Protein AF-A0A1B2BI34-F1 (afdb_monomer_lite)

Sequence (144 aa):
EELTVEERNLLSVAYKNVIGARRASWRIISSIEQKEESRGNEDHVSIIRDYRSKIEAELSKICDGILALLDSRLIPSATSGDSKVFYLKMKGDYHRYLAEFKTGAERKDAAESTLSAYKSAQDIANTELPPTHPIRLGLALNFS

Radius of gyration: 17.49 Å; chains: 1; bounding box: 43×26×51 Å

InterPro domains:
  IPR000308 14-3-3 protein [PR00305] (2-31)
  IPR000308 14-3-3 protein [PR00305] (51-75)
  IPR000308 14-3-3 protein [PR00305] (82-104)
  IPR000308 14-3-3 protein [PR00305] (117-143)
  IPR000308 14-3-3 protein [PTHR18860] (2-144)
  IPR023409 14-3-3 protein, conserved site [PS00796] (8-18)
  IPR023410 14-3-3 domain [PF00244] (1-144)
  IPR023410 14-3-3 domain [SM00101] (1-144)
  IPR036815 14-3-3 domain superfamily [G3DSA:1.20.190.20] (1-144)
  IPR036815 14-3-3 domain superfamily [SSF48445] (2-144)

pLDDT: mean 96.22, std 3.22, range [72.38, 98.5]

Secondary structure (DSSP, 8-state):
-PPPHHHHHHHHHHHHHHHHHHHHHHHHHHHHHHHHHTTT-HHHHHHHHHHHHHHHHHHHHHHHHHHHHIIIIIHHH--SHHHHHHHHHHHHHHHHHHHHH--HHHHHHHHHHHHHHHHHHHHHHHHHS-TT-HHHHHHHHHH-

Structure (mmCIF, N/CA/C/O backbone):
data_AF-A0A1B2BI34-F1
#
_entry.id   AF-A0A1B2BI34-F1
#
loop_
_atom_site.group_PDB
_atom_site.id
_atom_site.type_symbol
_atom_site.label_atom_id
_atom_site.label_alt_id
_atom_site.label_comp_id
_atom_site.label_asym_id
_atom_site.label_entity_id
_atom_site.label_seq_id
_atom_site.pdbx_PDB_ins_code
_atom_site.Cartn_x
_atom_site.Cartn_y
_atom_site.Cartn_z
_atom_site.occupancy
_atom_site.B_iso_or_equiv
_atom_site.auth_seq_id
_atom_site.auth_comp_id
_atom_site.auth_asym_id
_atom_site.auth_atom_id
_atom_site.pdbx_PDB_model_num
ATOM 1 N N . GLU A 1 1 ? 1.490 -7.916 -21.415 1.00 78.81 1 GLU A N 1
ATOM 2 C CA . GLU A 1 1 ? 1.976 -6.789 -22.224 1.00 78.81 1 GLU A CA 1
ATOM 3 C C . GLU A 1 1 ? 2.368 -5.674 -21.273 1.00 78.81 1 GLU A C 1
ATOM 5 O O . GLU A 1 1 ? 1.743 -5.569 -20.219 1.00 78.81 1 GLU A O 1
ATOM 10 N N . GLU A 1 2 ? 3.448 -4.953 -21.565 1.00 91.12 2 GLU A N 1
ATOM 11 C CA . GLU A 1 2 ? 3.900 -3.840 -20.727 1.00 91.12 2 GLU A CA 1
ATOM 12 C C . GLU A 1 2 ? 2.966 -2.643 -20.925 1.00 91.12 2 GLU A C 1
ATOM 14 O O . GLU A 1 2 ? 2.621 -2.313 -22.056 1.00 91.12 2 GLU A O 1
ATOM 19 N N . LEU A 1 3 ? 2.550 -2.000 -19.831 1.00 94.88 3 LEU A N 1
ATOM 20 C CA . LEU A 1 3 ? 1.732 -0.792 -19.919 1.00 94.88 3 LEU A CA 1
ATOM 21 C C . LEU A 1 3 ? 2.559 0.382 -20.435 1.00 94.88 3 LEU A C 1
ATOM 23 O O . LEU A 1 3 ? 3.693 0.605 -19.998 1.00 94.88 3 LEU A O 1
ATOM 27 N N . THR A 1 4 ? 1.940 1.198 -21.278 1.00 96.06 4 THR A N 1
ATOM 28 C CA . THR A 1 4 ? 2.478 2.501 -21.663 1.00 96.06 4 THR A CA 1
ATOM 29 C C . THR A 1 4 ? 2.592 3.432 -20.451 1.00 96.06 4 THR A C 1
ATOM 31 O O . THR A 1 4 ? 1.995 3.222 -19.388 1.00 96.06 4 THR A O 1
ATOM 34 N N . VAL A 1 5 ? 3.355 4.519 -20.603 1.00 93.12 5 VAL A N 1
ATOM 35 C CA . VAL A 1 5 ? 3.510 5.535 -19.547 1.00 93.12 5 VAL A CA 1
ATOM 36 C C . VAL A 1 5 ? 2.156 6.118 -19.126 1.00 93.12 5 VAL A C 1
ATOM 38 O O . VAL A 1 5 ? 1.931 6.325 -17.932 1.00 93.12 5 VAL A O 1
ATOM 41 N N . GLU A 1 6 ? 1.258 6.354 -20.083 1.00 94.75 6 GLU A N 1
ATOM 42 C CA . GLU A 1 6 ? -0.078 6.895 -19.831 1.00 94.75 6 GLU A CA 1
ATOM 43 C C . GLU A 1 6 ? -0.954 5.905 -19.055 1.00 94.75 6 GLU A C 1
ATOM 45 O O . GLU A 1 6 ? -1.475 6.256 -17.997 1.00 94.75 6 GLU A O 1
ATOM 50 N N . GLU A 1 7 ? -1.037 4.648 -19.496 1.00 96.31 7 GLU A N 1
ATOM 51 C CA . GLU A 1 7 ? -1.815 3.601 -18.815 1.00 96.31 7 GLU A CA 1
ATOM 52 C C . GLU A 1 7 ? -1.322 3.353 -17.387 1.00 96.31 7 GLU A C 1
ATOM 54 O O . GLU A 1 7 ? -2.113 3.252 -16.446 1.00 96.31 7 GLU A O 1
ATOM 59 N N . ARG A 1 8 ? 0.001 3.317 -17.198 1.00 95.88 8 ARG A N 1
ATOM 60 C CA . ARG A 1 8 ? 0.630 3.183 -15.880 1.00 95.88 8 ARG A CA 1
ATOM 61 C C . ARG A 1 8 ? 0.270 4.351 -14.957 1.00 95.88 8 ARG A C 1
ATOM 63 O O . ARG A 1 8 ? -0.008 4.146 -13.771 1.00 95.88 8 ARG A O 1
ATOM 70 N N . ASN A 1 9 ? 0.260 5.575 -15.484 1.00 92.56 9 ASN A N 1
ATOM 71 C CA . ASN A 1 9 ? -0.133 6.759 -14.724 1.00 92.56 9 ASN A CA 1
ATOM 72 C C . ASN A 1 9 ? -1.627 6.732 -14.373 1.00 92.56 9 ASN A C 1
ATOM 74 O O . ASN A 1 9 ? -1.970 6.976 -13.215 1.00 92.56 9 ASN A O 1
ATOM 78 N N . LEU A 1 10 ? -2.497 6.370 -15.322 1.00 96.62 10 LEU A N 1
ATOM 79 C CA . LEU A 1 10 ? -3.939 6.219 -15.100 1.00 96.62 10 LEU A CA 1
ATOM 80 C C . LEU A 1 10 ? -4.234 5.189 -14.005 1.00 96.62 10 LEU A C 1
ATOM 82 O O . LEU A 1 10 ? -4.969 5.492 -13.063 1.00 96.62 10 LEU A O 1
ATOM 86 N N . LEU A 1 11 ? -3.595 4.015 -14.066 1.00 95.75 11 LEU A N 1
ATOM 87 C CA . LEU A 1 11 ? -3.701 2.980 -13.036 1.00 95.75 11 LEU A CA 1
ATOM 88 C C . LEU A 1 11 ? -3.305 3.525 -11.655 1.00 95.75 11 LEU A C 1
ATOM 90 O O . LEU A 1 11 ? -4.027 3.343 -10.672 1.00 95.75 11 LEU A O 1
ATOM 94 N N . SER A 1 12 ? -2.165 4.217 -11.573 1.00 93.88 12 SER A N 1
ATOM 95 C CA . SER A 1 12 ? -1.663 4.764 -10.310 1.00 93.88 12 SER A CA 1
ATOM 96 C C . SER A 1 12 ? -2.597 5.813 -9.719 1.00 93.88 12 SER A C 1
ATOM 98 O O . SER A 1 12 ? -2.871 5.773 -8.519 1.00 93.88 12 SER A O 1
ATOM 100 N N . VAL A 1 13 ? -3.103 6.734 -10.542 1.00 95.81 13 VAL A N 1
ATOM 101 C CA . VAL A 1 13 ? -4.034 7.785 -10.113 1.00 95.81 13 VAL A CA 1
ATOM 102 C C . VAL A 1 13 ? -5.355 7.181 -9.642 1.00 95.81 13 VAL A C 1
ATOM 104 O O . VAL A 1 13 ? -5.829 7.538 -8.563 1.00 95.81 13 VAL A O 1
ATOM 107 N N . ALA A 1 14 ? -5.917 6.231 -10.395 1.00 95.94 14 ALA A N 1
ATOM 108 C CA . ALA A 1 14 ? -7.173 5.575 -10.043 1.00 95.94 14 ALA A CA 1
ATOM 109 C C . ALA A 1 14 ? -7.092 4.911 -8.660 1.00 95.94 14 ALA A C 1
ATOM 111 O O . ALA A 1 14 ? -7.884 5.225 -7.769 1.00 95.94 14 ALA A O 1
ATOM 112 N N . TYR A 1 15 ? -6.084 4.062 -8.440 1.00 96.38 15 TYR A N 1
ATOM 113 C CA . TYR A 1 15 ? -5.931 3.382 -7.156 1.00 96.38 15 TYR A CA 1
ATOM 114 C C . TYR A 1 15 ? -5.577 4.346 -6.011 1.00 96.38 15 TYR A C 1
ATOM 116 O O . TYR A 1 15 ? -6.118 4.195 -4.915 1.00 96.38 15 TYR A O 1
ATOM 124 N N . LYS A 1 16 ? -4.746 5.375 -6.253 1.00 94.50 16 LYS A N 1
ATOM 125 C CA . LYS A 1 16 ? -4.422 6.403 -5.241 1.00 94.50 16 LYS A CA 1
ATOM 126 C C . LYS A 1 16 ? -5.657 7.163 -4.763 1.00 94.50 16 LYS A C 1
ATOM 128 O O . LYS A 1 16 ? -5.776 7.415 -3.566 1.00 94.50 16 LYS A O 1
ATOM 133 N N . ASN A 1 17 ? -6.573 7.505 -5.665 1.00 93.44 17 ASN A N 1
ATOM 134 C CA . ASN A 1 17 ? -7.807 8.200 -5.300 1.00 93.44 17 ASN A CA 1
ATOM 135 C C . ASN A 1 17 ? -8.718 7.309 -4.447 1.00 93.44 17 ASN A C 1
ATOM 137 O O . ASN A 1 17 ? -9.189 7.735 -3.391 1.00 93.44 17 ASN A O 1
ATOM 141 N N . VAL A 1 18 ? -8.908 6.051 -4.859 1.00 94.81 18 VAL A N 1
ATOM 142 C CA . VAL A 1 18 ? -9.759 5.093 -4.136 1.00 94.81 18 VAL A CA 1
ATOM 143 C C . VAL A 1 18 ? -9.199 4.795 -2.741 1.00 94.81 18 VAL A C 1
ATOM 145 O O . VAL A 1 18 ? -9.925 4.903 -1.749 1.00 94.81 18 VAL A O 1
ATOM 148 N N . ILE A 1 19 ? -7.903 4.477 -2.634 1.00 96.19 19 ILE A N 1
ATOM 149 C CA . ILE A 1 19 ? -7.275 4.186 -1.337 1.00 96.19 19 ILE A CA 1
ATOM 150 C C . ILE A 1 19 ? -7.177 5.442 -0.462 1.00 96.19 19 ILE A C 1
ATOM 152 O O . ILE A 1 19 ? -7.323 5.360 0.757 1.00 96.19 19 ILE A O 1
ATOM 156 N N . GLY A 1 20 ? -6.965 6.616 -1.065 1.00 96.25 20 GLY A N 1
ATOM 157 C CA . GLY A 1 20 ? -6.870 7.893 -0.363 1.00 96.25 20 GLY A CA 1
ATOM 158 C C . GLY A 1 20 ? -8.146 8.228 0.404 1.00 96.25 20 GLY A C 1
ATOM 159 O O . GLY A 1 20 ? -8.073 8.545 1.593 1.00 96.25 20 GLY A O 1
ATOM 160 N N . ALA A 1 21 ? -9.307 8.071 -0.240 1.00 95.56 21 ALA A N 1
ATOM 161 C CA . ALA A 1 21 ? -10.605 8.285 0.398 1.00 95.56 21 ALA A CA 1
ATOM 162 C C . ALA A 1 21 ? -10.803 7.356 1.608 1.00 95.56 21 ALA A C 1
ATOM 164 O O . ALA A 1 21 ? -11.122 7.820 2.702 1.00 95.56 21 ALA A O 1
ATOM 165 N N . ARG A 1 22 ? -10.528 6.055 1.448 1.00 96.81 22 ARG A N 1
ATOM 166 C CA . ARG A 1 22 ? -10.696 5.070 2.530 1.00 96.81 22 ARG A CA 1
ATOM 167 C C . ARG A 1 22 ? -9.712 5.274 3.679 1.00 96.81 22 ARG A C 1
ATOM 169 O O . ARG A 1 22 ? -10.110 5.170 4.835 1.00 96.81 22 ARG A O 1
ATOM 176 N N . ARG A 1 23 ? -8.459 5.646 3.395 1.00 97.88 23 ARG A N 1
ATOM 177 C CA . ARG A 1 23 ? -7.464 5.985 4.430 1.00 97.88 23 ARG A CA 1
ATOM 178 C C . ARG A 1 23 ? -7.870 7.224 5.224 1.00 97.88 23 ARG A C 1
ATOM 180 O O . ARG A 1 23 ? -7.677 7.250 6.437 1.00 97.88 23 ARG A O 1
ATOM 187 N N . ALA A 1 24 ? -8.436 8.239 4.570 1.00 97.62 24 ALA A N 1
ATOM 188 C CA . ALA A 1 24 ? -8.959 9.416 5.261 1.00 97.62 24 ALA A CA 1
ATOM 189 C C . ALA A 1 24 ? -10.129 9.044 6.186 1.00 97.62 24 ALA A C 1
ATOM 191 O O . ALA A 1 24 ? -10.106 9.401 7.363 1.00 97.62 24 ALA A O 1
ATOM 192 N N . SER A 1 25 ? -11.096 8.263 5.690 1.00 97.50 25 SER A N 1
ATOM 193 C CA . SER A 1 25 ? -12.208 7.752 6.502 1.00 97.50 25 SER A CA 1
ATOM 194 C C . SER A 1 25 ? -11.720 6.936 7.698 1.00 97.50 25 SER A C 1
ATOM 196 O O . SER A 1 25 ? -12.175 7.169 8.814 1.00 97.50 25 SER A O 1
ATOM 198 N N . TRP A 1 26 ? -10.759 6.033 7.487 1.00 98.19 26 TRP A N 1
ATOM 199 C CA . TRP A 1 26 ? -10.178 5.225 8.555 1.00 98.19 26 TRP A CA 1
ATOM 200 C C . TRP A 1 26 ? -9.548 6.092 9.649 1.00 98.19 26 TRP A C 1
ATOM 202 O O . TRP A 1 26 ? -9.878 5.920 10.815 1.00 98.19 26 TRP A O 1
ATOM 212 N N . ARG A 1 27 ? -8.727 7.093 9.295 1.00 97.94 27 ARG A N 1
ATOM 213 C CA . ARG A 1 27 ? -8.118 8.002 10.288 1.00 97.94 27 ARG A CA 1
ATOM 214 C C . ARG A 1 27 ? -9.149 8.761 11.114 1.00 97.94 27 ARG A C 1
ATOM 216 O O . ARG A 1 27 ? -8.964 8.909 12.319 1.00 97.94 27 ARG A O 1
ATOM 223 N N . ILE A 1 28 ? -10.213 9.245 10.472 1.00 98.06 28 ILE A N 1
ATOM 224 C CA . ILE A 1 28 ? -11.294 9.961 11.159 1.00 98.06 28 ILE A CA 1
ATOM 225 C C . ILE A 1 28 ? -11.973 9.029 12.164 1.00 98.06 28 ILE A C 1
ATOM 227 O O . ILE A 1 28 ? -12.102 9.385 13.332 1.00 98.06 28 ILE A O 1
ATOM 231 N N . ILE A 1 29 ? -12.359 7.825 11.735 1.00 98.06 29 ILE A N 1
ATOM 232 C CA . ILE A 1 29 ? -13.034 6.854 12.602 1.00 98.06 29 ILE A CA 1
ATOM 233 C C . ILE A 1 29 ? -12.126 6.397 13.748 1.00 98.06 29 ILE A C 1
ATOM 235 O O . ILE A 1 29 ? -12.570 6.410 14.892 1.00 98.06 29 ILE A O 1
ATOM 239 N N . SER A 1 30 ? -10.851 6.096 13.488 1.00 97.50 30 SER A N 1
ATOM 240 C CA . SER A 1 30 ? -9.881 5.741 14.533 1.00 97.50 30 SER A CA 1
ATOM 241 C C . SER A 1 30 ? -9.696 6.865 15.561 1.00 97.50 30 SER A C 1
ATOM 243 O O . SER A 1 30 ? -9.587 6.602 16.755 1.00 97.50 30 SER A O 1
ATOM 245 N N . SER A 1 31 ? -9.702 8.132 15.127 1.00 97.88 31 SER A N 1
ATOM 246 C CA . SER A 1 31 ? -9.629 9.280 16.040 1.00 97.88 31 SER A CA 1
ATOM 247 C C . SER A 1 31 ? -10.896 9.439 16.888 1.00 97.88 31 SER A C 1
ATOM 249 O O . SER A 1 31 ? -10.803 9.802 18.062 1.00 97.88 31 SER A O 1
ATOM 251 N N . ILE A 1 32 ? -12.073 9.157 16.320 1.00 97.94 32 ILE A N 1
ATOM 252 C CA . ILE A 1 32 ? -13.340 9.165 17.060 1.00 97.94 32 ILE A CA 1
ATOM 253 C C . ILE A 1 32 ? -13.373 8.017 18.078 1.00 97.94 32 ILE A C 1
ATOM 255 O O . ILE A 1 32 ? -13.750 8.263 19.221 1.00 97.94 32 ILE A O 1
ATOM 259 N N . GLU A 1 33 ? -12.922 6.811 17.708 1.00 97.38 33 GLU A N 1
ATOM 260 C CA . GLU A 1 33 ? -12.809 5.661 18.624 1.00 97.38 33 GLU A CA 1
ATOM 261 C C . GLU A 1 33 ? -11.964 6.022 19.846 1.00 97.38 33 GLU A C 1
ATOM 263 O O . GLU A 1 33 ? -12.448 5.918 20.968 1.00 97.38 33 GLU A O 1
ATOM 268 N N . GLN A 1 34 ? -10.750 6.546 19.634 1.00 96.56 34 GLN A N 1
ATOM 269 C CA . GLN A 1 34 ? -9.849 6.950 20.721 1.00 96.56 34 GLN A CA 1
ATOM 270 C C . GLN A 1 34 ? -10.469 8.014 21.638 1.00 96.56 34 GLN A C 1
ATOM 272 O O . GLN A 1 34 ? -10.282 7.994 22.856 1.00 96.56 34 GLN A O 1
ATOM 277 N N . LYS A 1 35 ? -11.222 8.960 21.066 1.00 97.50 35 LYS A N 1
ATOM 278 C CA . LYS A 1 35 ? -11.886 10.017 21.834 1.00 97.50 35 LYS A CA 1
ATOM 279 C C . LYS A 1 35 ? -13.018 9.465 22.698 1.00 97.50 35 LYS A C 1
ATOM 281 O O . LYS A 1 35 ? -13.128 9.867 23.855 1.00 97.50 35 LYS A O 1
ATOM 286 N N . GLU A 1 36 ? -13.843 8.569 22.168 1.00 97.31 36 GLU A N 1
ATOM 287 C CA . GLU A 1 36 ? -14.925 7.936 22.933 1.00 97.31 36 GLU A CA 1
ATOM 288 C C . GLU A 1 36 ? -14.385 6.947 23.976 1.00 97.31 36 GLU A C 1
ATOM 290 O O . GLU A 1 36 ? -14.908 6.892 25.088 1.00 97.31 36 GLU A O 1
ATOM 295 N N . GLU A 1 37 ? -13.279 6.264 23.677 1.00 95.75 37 GLU A N 1
ATOM 296 C CA . GLU A 1 37 ? -12.569 5.402 24.625 1.00 95.75 37 GLU A CA 1
ATOM 297 C C . GLU A 1 37 ? -12.038 6.207 25.819 1.00 95.75 37 GLU A C 1
ATOM 299 O O . GLU A 1 37 ? -12.278 5.837 26.966 1.00 95.75 37 GLU A O 1
ATOM 304 N N . SER A 1 38 ? -11.449 7.388 25.585 1.00 96.56 38 SER A N 1
ATOM 305 C CA . SER A 1 38 ? -11.010 8.289 26.668 1.00 96.56 38 SER A CA 1
ATOM 306 C C . SER A 1 38 ? -12.145 8.827 27.553 1.00 96.56 38 SER A C 1
ATOM 308 O O . SER A 1 38 ? -11.892 9.314 28.654 1.00 96.56 38 SER A O 1
ATOM 310 N N . ARG A 1 39 ? -13.395 8.754 27.076 1.00 96.75 39 ARG A N 1
ATOM 311 C CA . ARG A 1 39 ? -14.602 9.172 27.805 1.00 96.75 39 ARG A CA 1
ATOM 312 C C . ARG A 1 39 ? -15.270 8.022 28.560 1.00 96.75 39 ARG A C 1
ATOM 314 O O . ARG A 1 39 ? -16.192 8.287 29.323 1.00 96.75 39 ARG A O 1
ATOM 321 N N . GLY A 1 40 ? -14.824 6.779 28.356 1.00 95.62 40 GLY A N 1
ATOM 322 C CA . GLY A 1 40 ? -15.434 5.586 28.949 1.00 95.62 40 GLY A CA 1
ATOM 323 C C . GLY A 1 40 ? -16.769 5.182 28.312 1.00 95.62 40 GLY A C 1
ATOM 324 O O . GLY A 1 40 ? -17.547 4.468 28.935 1.00 95.62 40 GLY A O 1
ATOM 325 N N . ASN A 1 41 ? -17.058 5.630 27.084 1.00 95.62 41 ASN A N 1
ATOM 326 C CA . ASN A 1 41 ? -18.315 5.327 26.392 1.00 95.62 41 ASN A CA 1
ATOM 327 C C . ASN A 1 41 ? -18.250 3.955 25.695 1.00 95.62 41 ASN A C 1
ATOM 329 O O . ASN A 1 41 ? -18.230 3.878 24.465 1.00 95.62 41 ASN A O 1
ATOM 333 N N . GLU A 1 42 ? -18.193 2.871 26.471 1.00 94.50 42 GLU A N 1
ATOM 334 C CA . GLU A 1 42 ? -17.930 1.509 25.970 1.00 94.50 42 GLU A CA 1
ATOM 335 C C . GLU A 1 42 ? -18.897 1.054 24.859 1.00 94.50 42 GLU A C 1
ATOM 337 O O . GLU A 1 42 ? -18.451 0.507 23.846 1.00 94.50 42 GLU A O 1
ATOM 342 N N . ASP A 1 43 ? -20.193 1.359 24.983 1.00 95.25 43 ASP A N 1
ATOM 343 C CA . ASP A 1 43 ? -21.202 1.021 23.967 1.00 95.25 43 ASP A CA 1
ATOM 344 C C . ASP A 1 43 ? -20.919 1.704 22.620 1.00 95.25 43 ASP A C 1
ATOM 346 O O . ASP A 1 43 ? -20.974 1.074 21.559 1.00 95.25 43 ASP A O 1
ATOM 350 N N . HIS A 1 44 ? -20.563 2.994 22.644 1.00 95.62 44 HIS A N 1
ATOM 351 C CA . HIS A 1 44 ? -20.190 3.726 21.433 1.00 95.62 44 HIS A CA 1
ATOM 352 C C . HIS A 1 44 ? -18.893 3.184 20.842 1.00 95.62 44 HIS A C 1
ATOM 354 O O . HIS A 1 44 ? -18.809 2.991 19.629 1.00 95.62 44 HIS A O 1
ATOM 360 N N . VAL A 1 45 ? -17.890 2.923 21.685 1.00 97.50 45 VAL A N 1
ATOM 361 C CA . VAL A 1 45 ? -16.595 2.382 21.258 1.00 97.50 45 VAL A CA 1
ATOM 362 C C . VAL A 1 45 ? -16.783 1.059 20.521 1.00 97.50 45 VAL A C 1
ATOM 364 O O . VAL A 1 45 ? -16.182 0.872 19.466 1.00 97.50 45 VAL A O 1
ATOM 367 N N . SER A 1 46 ? -17.656 0.179 21.018 1.00 97.31 46 SER A N 1
ATOM 368 C CA . SER A 1 46 ? -17.984 -1.090 20.361 1.00 97.31 46 SER A CA 1
ATOM 369 C C . SER A 1 46 ? -18.520 -0.882 18.935 1.00 97.31 46 SER A C 1
ATOM 371 O O . SER A 1 46 ? -17.967 -1.416 17.971 1.00 97.31 46 SER A O 1
ATOM 373 N N . ILE A 1 47 ? -19.516 -0.005 18.766 1.00 97.50 47 ILE A N 1
ATOM 374 C CA . ILE A 1 47 ? -20.116 0.298 17.453 1.00 97.50 47 ILE A CA 1
ATOM 375 C C . ILE A 1 47 ? -19.096 0.946 16.502 1.00 97.50 47 ILE A C 1
ATOM 377 O O . ILE A 1 47 ? -19.038 0.618 15.312 1.00 97.50 47 ILE A O 1
ATOM 381 N N . ILE A 1 48 ? -18.286 1.880 17.008 1.00 98.12 48 ILE A N 1
ATOM 382 C CA . ILE A 1 48 ? -17.260 2.571 16.216 1.00 98.12 48 ILE A CA 1
ATOM 383 C C . ILE A 1 48 ? -16.198 1.575 15.745 1.00 98.12 48 ILE A C 1
ATOM 385 O O . ILE A 1 48 ? -15.793 1.620 14.581 1.00 98.12 48 ILE A O 1
ATOM 389 N N . ARG A 1 49 ? -15.781 0.654 16.618 1.00 97.62 49 ARG A N 1
ATOM 390 C CA . ARG A 1 49 ? -14.800 -0.386 16.310 1.00 97.62 49 ARG A CA 1
ATOM 391 C C . ARG A 1 49 ? -15.294 -1.323 15.213 1.00 97.62 49 ARG A C 1
ATOM 393 O O . ARG A 1 49 ? -14.561 -1.552 14.254 1.00 97.62 49 ARG A O 1
ATOM 400 N N . ASP A 1 50 ? -16.546 -1.771 15.283 1.00 97.75 50 ASP A N 1
ATOM 401 C CA . ASP A 1 50 ? -17.157 -2.590 14.228 1.00 97.75 50 ASP A CA 1
ATOM 402 C C . ASP A 1 50 ? -17.159 -1.869 12.874 1.00 97.75 50 ASP A C 1
ATOM 404 O O . ASP A 1 50 ? -16.885 -2.463 11.824 1.00 97.75 50 ASP A O 1
ATOM 408 N N . TYR A 1 51 ? -17.450 -0.565 12.875 1.00 98.06 51 TYR A N 1
ATOM 409 C CA . TYR A 1 51 ? -17.408 0.235 11.656 1.00 98.06 51 TYR A CA 1
ATOM 410 C C . TYR A 1 51 ? -15.977 0.432 11.140 1.00 98.06 51 TYR A C 1
ATOM 412 O O . TYR A 1 51 ? -15.741 0.300 9.935 1.00 98.06 51 TYR A O 1
ATOM 420 N N . ARG A 1 52 ? -15.004 0.669 12.031 1.00 98.00 52 ARG A N 1
ATOM 421 C CA . ARG A 1 52 ? -13.582 0.726 11.669 1.00 98.00 52 ARG A CA 1
ATOM 422 C C . ARG A 1 52 ? -13.136 -0.572 11.003 1.00 98.00 52 ARG A C 1
ATOM 424 O O . ARG A 1 52 ? -12.527 -0.507 9.938 1.00 98.00 52 ARG A O 1
ATOM 431 N N . SER A 1 53 ? -13.484 -1.731 11.561 1.00 97.69 53 SER A N 1
ATOM 432 C CA . SER A 1 53 ? -13.112 -3.034 10.995 1.00 97.69 53 SER A CA 1
ATOM 433 C C . SER A 1 53 ? -13.682 -3.262 9.590 1.00 97.69 53 SER A C 1
ATOM 435 O O . SER A 1 53 ? -13.009 -3.855 8.747 1.00 97.69 53 SER A O 1
ATOM 437 N N . LYS A 1 54 ? -14.877 -2.738 9.278 1.00 98.12 54 LYS A N 1
ATOM 438 C CA . LYS A 1 54 ? -15.413 -2.757 7.902 1.00 98.12 54 LYS A CA 1
ATOM 439 C C . LYS A 1 54 ? -14.554 -1.927 6.944 1.00 98.12 54 LYS A C 1
ATOM 441 O O 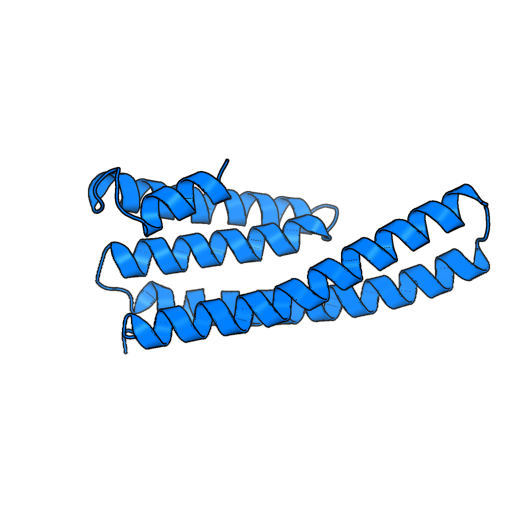. LYS A 1 54 ? -14.247 -2.393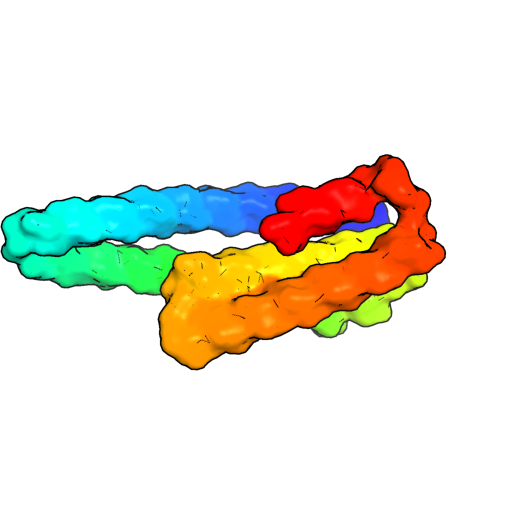 5.849 1.00 98.12 54 LYS A O 1
ATOM 446 N N . ILE A 1 55 ? -14.130 -0.732 7.360 1.00 97.94 55 ILE A N 1
ATOM 447 C CA . ILE A 1 55 ? -13.237 0.121 6.557 1.00 97.94 55 ILE A CA 1
ATOM 448 C C . ILE A 1 55 ? -11.875 -0.560 6.357 1.00 97.94 55 ILE A C 1
ATOM 450 O O . ILE A 1 55 ? -11.327 -0.530 5.258 1.00 97.94 55 ILE A O 1
ATOM 454 N N . GLU A 1 56 ? -11.333 -1.200 7.393 1.00 98.12 56 GLU A N 1
ATOM 455 C CA . GLU A 1 56 ? -10.070 -1.946 7.309 1.00 98.12 56 GLU A CA 1
ATOM 456 C C . GLU A 1 56 ? -10.159 -3.118 6.332 1.00 98.12 56 GLU A C 1
ATOM 458 O O . GLU A 1 56 ? -9.241 -3.316 5.538 1.00 98.12 56 GLU A O 1
ATOM 463 N N . ALA A 1 57 ? -11.276 -3.849 6.315 1.00 98.12 57 ALA A N 1
ATOM 464 C CA . ALA A 1 57 ? -11.502 -4.918 5.345 1.00 98.12 57 ALA A CA 1
ATOM 465 C C . ALA A 1 57 ? -11.539 -4.391 3.897 1.00 98.12 57 ALA A C 1
ATOM 467 O O . ALA A 1 57 ? -10.964 -5.005 2.995 1.00 98.12 57 ALA A O 1
ATOM 468 N N . GLU A 1 58 ? -12.168 -3.236 3.660 1.00 97.75 58 GLU A N 1
ATOM 469 C CA . GLU A 1 58 ? -12.157 -2.579 2.347 1.00 97.75 58 GLU A CA 1
ATOM 470 C C . GLU A 1 58 ? -10.748 -2.120 1.948 1.00 97.75 58 GLU A C 1
ATOM 472 O O . GLU A 1 58 ? -10.333 -2.347 0.809 1.00 97.75 58 GLU A O 1
ATOM 477 N N . LEU A 1 59 ? -10.000 -1.513 2.877 1.00 97.88 59 LEU A N 1
ATOM 478 C CA . LEU A 1 59 ? -8.608 -1.107 2.665 1.00 97.88 59 LEU A CA 1
ATOM 479 C C . LEU A 1 59 ? -7.730 -2.304 2.303 1.00 97.88 59 LEU A C 1
ATOM 481 O O . LEU A 1 59 ? -7.015 -2.242 1.303 1.00 97.88 59 LEU A O 1
ATOM 485 N N . SER A 1 60 ? -7.824 -3.398 3.066 1.00 98.06 60 SER A N 1
ATOM 486 C CA . SER A 1 60 ? -7.116 -4.645 2.771 1.00 98.06 60 SER A CA 1
ATOM 487 C C . SER A 1 60 ? -7.461 -5.155 1.380 1.00 98.06 60 SER A C 1
ATOM 489 O O . SER A 1 60 ? -6.558 -5.355 0.579 1.00 98.06 60 SER A O 1
ATOM 491 N N . LYS A 1 61 ? -8.747 -5.238 1.023 1.00 98.12 61 LYS A N 1
ATOM 492 C CA . LYS A 1 61 ? -9.166 -5.710 -0.303 1.00 98.12 61 LYS A CA 1
ATOM 493 C C . LYS A 1 61 ? -8.605 -4.859 -1.449 1.00 98.12 61 LYS A C 1
ATOM 495 O O . LYS A 1 61 ? -8.225 -5.405 -2.485 1.00 98.12 61 LYS A O 1
ATOM 500 N N . ILE A 1 62 ? -8.561 -3.533 -1.290 1.00 97.94 62 ILE A N 1
ATOM 501 C CA . ILE A 1 62 ? -7.984 -2.633 -2.300 1.00 97.94 62 ILE A CA 1
ATOM 502 C C . ILE A 1 62 ? -6.478 -2.880 -2.430 1.00 97.94 62 ILE A C 1
ATOM 504 O O . ILE A 1 62 ? -5.991 -3.023 -3.553 1.00 97.94 62 ILE A O 1
ATOM 508 N N . CYS A 1 63 ? -5.757 -2.944 -1.304 1.00 98.19 63 CYS A N 1
ATOM 509 C CA . CYS A 1 63 ? -4.322 -3.222 -1.276 1.00 98.19 63 CYS A CA 1
ATOM 510 C C . CYS A 1 63 ? -3.999 -4.590 -1.889 1.00 98.19 63 CYS A C 1
ATOM 512 O O . CYS A 1 63 ? -3.168 -4.672 -2.787 1.00 98.19 63 CYS A O 1
ATOM 514 N N . ASP A 1 64 ? -4.692 -5.645 -1.474 1.00 97.94 64 ASP A N 1
ATOM 515 C CA . ASP A 1 64 ? -4.451 -7.007 -1.951 1.00 97.94 64 ASP A CA 1
ATOM 516 C C . ASP A 1 64 ? -4.717 -7.122 -3.457 1.00 97.94 64 ASP A C 1
ATOM 518 O O . ASP A 1 64 ? -3.953 -7.759 -4.180 1.00 97.94 64 ASP A O 1
ATOM 522 N N . GLY A 1 65 ? -5.749 -6.435 -3.962 1.00 97.75 65 GLY A N 1
ATOM 523 C CA . GLY A 1 65 ? -6.063 -6.406 -5.390 1.00 97.75 65 GLY A CA 1
ATOM 524 C C . GLY A 1 65 ? -4.940 -5.815 -6.247 1.00 97.75 65 GLY A C 1
ATOM 525 O O . GLY A 1 65 ? -4.573 -6.396 -7.270 1.00 97.75 65 GLY A O 1
ATOM 526 N N . ILE A 1 66 ? -4.366 -4.677 -5.841 1.00 97.88 66 ILE A N 1
ATOM 527 C CA . ILE A 1 66 ? -3.253 -4.067 -6.586 1.00 97.88 66 ILE A CA 1
ATOM 528 C C . ILE A 1 66 ? -1.940 -4.820 -6.384 1.00 97.88 66 ILE A C 1
ATOM 530 O O . ILE A 1 66 ? -1.187 -4.970 -7.342 1.00 97.88 66 ILE A O 1
ATOM 534 N N . LEU A 1 67 ? -1.672 -5.336 -5.182 1.00 98.50 67 LEU A N 1
ATOM 535 C CA . LEU A 1 67 ? -0.483 -6.145 -4.910 1.00 98.50 67 LEU A CA 1
ATOM 536 C C . LEU A 1 67 ? -0.480 -7.419 -5.764 1.00 98.50 67 LEU A C 1
ATOM 538 O O . LEU A 1 67 ? 0.522 -7.718 -6.412 1.00 98.50 67 LEU A O 1
ATOM 542 N N . ALA A 1 68 ? -1.623 -8.101 -5.874 1.00 98.31 68 ALA A N 1
ATOM 543 C CA . ALA A 1 68 ? -1.770 -9.260 -6.747 1.00 98.31 68 ALA A CA 1
ATOM 544 C C . ALA A 1 68 ? -1.545 -8.908 -8.227 1.00 98.31 68 ALA A C 1
ATOM 546 O O . ALA A 1 68 ? -0.877 -9.654 -8.948 1.00 98.31 68 ALA A O 1
ATOM 547 N N . LEU A 1 69 ? -2.065 -7.769 -8.698 1.00 97.69 69 LEU A N 1
ATOM 548 C CA . LEU A 1 69 ? -1.847 -7.301 -10.071 1.00 97.69 69 LEU A CA 1
ATOM 549 C C . LEU A 1 69 ? -0.369 -6.964 -10.337 1.00 97.69 69 LEU A C 1
ATOM 551 O O . LEU A 1 69 ? 0.165 -7.307 -11.396 1.00 97.69 69 LEU A O 1
ATOM 555 N N . LEU A 1 70 ? 0.296 -6.318 -9.377 1.00 98.19 70 LEU A N 1
ATOM 556 C CA . LEU A 1 70 ? 1.717 -5.987 -9.454 1.00 98.19 70 LEU A CA 1
ATOM 557 C C . LEU A 1 70 ? 2.570 -7.252 -9.572 1.00 98.19 70 LEU A C 1
ATOM 559 O O . LEU A 1 70 ? 3.382 -7.344 -10.491 1.00 98.19 70 LEU A O 1
ATOM 563 N N . ASP A 1 71 ? 2.335 -8.234 -8.703 1.00 98.00 71 ASP A N 1
ATOM 564 C CA . ASP A 1 71 ? 3.151 -9.448 -8.625 1.00 98.00 71 ASP A CA 1
ATOM 565 C C . ASP A 1 71 ? 2.902 -10.416 -9.783 1.00 98.00 71 ASP A C 1
ATOM 567 O O . ASP A 1 71 ? 3.843 -11.009 -10.307 1.00 98.00 71 ASP A O 1
ATOM 571 N N . SER A 1 72 ? 1.650 -10.564 -10.220 1.00 97.31 72 SER A N 1
ATOM 572 C CA . SER A 1 72 ? 1.297 -11.537 -11.264 1.00 97.31 72 SER A CA 1
ATOM 573 C C . SER A 1 72 ? 1.498 -11.030 -12.693 1.00 97.31 72 SER A C 1
ATOM 575 O O . SER A 1 72 ? 1.640 -11.838 -13.612 1.00 97.31 72 SER A O 1
ATOM 577 N N . ARG A 1 73 ? 1.457 -9.709 -12.915 1.00 95.94 73 ARG A N 1
ATOM 578 C CA . ARG A 1 73 ? 1.432 -9.123 -14.266 1.00 95.94 73 ARG A CA 1
ATOM 579 C C . ARG A 1 73 ? 2.455 -8.008 -14.433 1.00 95.94 73 ARG A C 1
ATOM 581 O O . ARG A 1 73 ? 3.327 -8.122 -15.289 1.00 95.94 73 ARG A O 1
ATOM 588 N N . LEU A 1 74 ? 2.342 -6.933 -13.651 1.00 97.38 74 LEU A N 1
ATOM 589 C CA . LEU A 1 74 ? 2.988 -5.661 -13.994 1.00 97.38 74 LEU A CA 1
ATOM 590 C C . LEU A 1 74 ? 4.500 -5.683 -13.770 1.00 97.38 74 LEU A C 1
ATOM 592 O O . LEU A 1 74 ? 5.239 -5.322 -14.684 1.00 97.38 74 LEU A O 1
ATOM 596 N N . ILE A 1 75 ? 4.960 -6.156 -12.607 1.00 97.38 75 ILE A N 1
ATOM 597 C CA . ILE A 1 75 ? 6.392 -6.279 -12.306 1.00 97.38 75 ILE A CA 1
ATOM 598 C C . ILE A 1 75 ? 7.067 -7.269 -13.273 1.00 97.38 75 ILE A C 1
ATOM 600 O O . ILE A 1 75 ? 8.064 -6.877 -13.877 1.00 97.38 75 ILE A O 1
ATOM 604 N N . PRO A 1 76 ? 6.533 -8.489 -13.515 1.00 97.31 76 PRO A N 1
ATOM 605 C CA . PRO A 1 76 ? 7.115 -9.406 -14.500 1.00 97.31 76 PRO A CA 1
ATOM 606 C C . PRO A 1 76 ? 7.158 -8.861 -15.933 1.00 97.31 76 PRO A C 1
ATOM 608 O O . PRO A 1 76 ? 8.040 -9.232 -16.700 1.00 97.31 76 PRO A O 1
ATOM 611 N N . SER A 1 77 ? 6.207 -8.001 -16.313 1.00 95.69 77 SER A N 1
ATOM 612 C CA . SER A 1 77 ? 6.150 -7.410 -17.658 1.00 95.69 77 SER A CA 1
ATOM 613 C C . SER A 1 77 ? 7.048 -6.184 -17.853 1.00 95.69 77 SER A C 1
ATOM 615 O O . SER A 1 77 ? 7.190 -5.726 -18.982 1.00 95.69 77 SER A O 1
ATOM 617 N N . ALA A 1 78 ? 7.618 -5.629 -16.780 1.00 96.38 78 ALA A N 1
ATOM 618 C CA . ALA A 1 78 ? 8.366 -4.378 -16.829 1.00 96.38 78 ALA A CA 1
ATOM 619 C C . ALA A 1 78 ? 9.773 -4.581 -17.406 1.00 96.38 78 ALA A C 1
ATOM 621 O O . ALA A 1 78 ? 10.603 -5.280 -16.818 1.00 96.38 78 ALA A O 1
ATOM 622 N N . THR A 1 79 ? 10.070 -3.929 -18.528 1.00 94.44 79 THR A N 1
ATOM 623 C CA . THR A 1 79 ? 11.369 -4.079 -19.201 1.00 94.44 79 THR A CA 1
ATOM 624 C C . THR A 1 79 ? 12.344 -2.958 -18.839 1.00 94.44 79 THR A C 1
ATOM 626 O O . THR A 1 79 ? 13.526 -3.224 -18.606 1.00 94.44 79 THR A O 1
ATOM 629 N N . SER A 1 80 ? 11.844 -1.727 -18.700 1.00 94.88 80 SER A N 1
ATOM 630 C CA . SER A 1 80 ? 12.638 -0.529 -18.390 1.00 94.88 80 SER A CA 1
ATOM 631 C C . SER A 1 80 ? 12.871 -0.311 -16.887 1.00 94.88 80 SER A C 1
ATOM 633 O O . SER A 1 80 ? 12.033 -0.676 -16.057 1.00 94.88 80 SER A O 1
ATOM 635 N N . GLY A 1 81 ? 13.969 0.361 -16.526 1.00 94.88 81 GLY A N 1
ATOM 636 C CA . GLY A 1 81 ? 14.218 0.817 -15.153 1.00 94.88 81 GLY A CA 1
ATOM 637 C C . GLY A 1 81 ? 13.091 1.690 -14.611 1.00 94.88 81 GLY A C 1
ATOM 638 O O . GLY A 1 81 ? 12.644 1.498 -13.482 1.00 94.88 81 GLY A O 1
ATOM 639 N N . ASP A 1 82 ? 12.539 2.570 -15.447 1.00 94.38 82 ASP A N 1
ATOM 640 C CA . ASP A 1 82 ? 11.393 3.408 -15.094 1.00 94.38 82 ASP A CA 1
ATOM 641 C C . ASP A 1 82 ? 10.180 2.588 -14.653 1.00 94.38 82 ASP A C 1
ATOM 643 O O . ASP A 1 82 ? 9.590 2.865 -13.607 1.00 94.38 82 ASP A O 1
ATOM 647 N N . SER A 1 83 ? 9.778 1.588 -15.445 1.00 96.06 83 SER A N 1
ATOM 648 C CA . SER A 1 83 ? 8.624 0.739 -15.129 1.00 96.06 83 SER A CA 1
ATOM 649 C C . SER A 1 83 ? 8.878 -0.145 -13.917 1.00 96.06 83 SER A C 1
ATOM 651 O O . SER A 1 83 ? 8.020 -0.194 -13.033 1.00 96.06 83 SER A O 1
ATOM 653 N N . LYS A 1 84 ? 10.069 -0.736 -13.791 1.00 97.38 84 LYS A N 1
ATOM 654 C CA . LYS A 1 84 ? 10.444 -1.530 -12.612 1.00 97.38 84 LYS A CA 1
ATOM 655 C C . LYS A 1 84 ? 10.393 -0.705 -11.327 1.00 97.38 84 LYS A C 1
ATOM 657 O O . LYS A 1 84 ? 9.709 -1.093 -10.379 1.00 97.38 84 LYS A O 1
ATOM 662 N N . VAL A 1 85 ? 11.059 0.453 -11.300 1.00 97.81 85 VAL A N 1
ATOM 663 C CA . VAL A 1 85 ? 11.088 1.332 -10.120 1.00 97.81 85 VAL A CA 1
ATOM 664 C C . VAL A 1 85 ? 9.685 1.834 -9.794 1.00 97.81 85 VAL A C 1
ATOM 666 O O . VAL A 1 85 ? 9.299 1.838 -8.626 1.00 97.81 85 VAL A O 1
ATOM 669 N N . PHE A 1 86 ? 8.888 2.206 -10.800 1.00 96.69 86 PHE A N 1
ATOM 670 C CA . PHE A 1 86 ? 7.513 2.655 -10.591 1.00 96.69 86 PHE A CA 1
ATOM 671 C C . PHE A 1 86 ? 6.652 1.590 -9.901 1.00 96.69 86 PHE A C 1
ATOM 673 O O . PHE A 1 86 ? 5.984 1.889 -8.909 1.00 96.69 86 PHE A O 1
ATOM 680 N N . TYR A 1 87 ? 6.669 0.350 -10.399 1.00 98.25 87 TYR A N 1
ATOM 681 C CA . TYR A 1 87 ? 5.847 -0.726 -9.845 1.00 98.25 87 TYR A CA 1
ATOM 682 C C . TYR A 1 87 ? 6.340 -1.198 -8.478 1.00 98.25 87 TYR A C 1
ATOM 684 O O . TYR A 1 87 ? 5.520 -1.406 -7.587 1.00 98.25 87 TYR A O 1
ATOM 692 N N . LEU A 1 88 ? 7.655 -1.298 -8.265 1.00 98.31 88 LEU A N 1
ATOM 693 C CA . LEU A 1 88 ? 8.215 -1.659 -6.958 1.00 98.31 88 LEU A CA 1
ATOM 694 C C . LEU A 1 88 ? 7.949 -0.578 -5.907 1.00 98.31 88 LEU A C 1
ATOM 696 O O . LEU A 1 88 ? 7.557 -0.888 -4.783 1.00 98.31 88 LEU A O 1
ATOM 700 N N . LYS A 1 89 ? 8.060 0.700 -6.286 1.00 97.44 89 LYS A N 1
ATOM 701 C CA . LYS A 1 89 ? 7.636 1.813 -5.433 1.00 97.44 89 LYS A CA 1
ATOM 702 C C . LYS A 1 89 ? 6.152 1.698 -5.085 1.00 97.44 89 LYS A C 1
ATOM 704 O O . LYS A 1 89 ? 5.785 1.851 -3.924 1.00 97.44 89 LYS A O 1
ATOM 709 N N . MET A 1 90 ? 5.298 1.427 -6.073 1.00 97.38 90 MET A N 1
ATOM 710 C CA . MET A 1 90 ? 3.863 1.251 -5.849 1.00 97.38 90 MET A CA 1
ATOM 711 C C . MET A 1 90 ? 3.592 0.071 -4.905 1.00 97.38 90 MET A C 1
ATOM 713 O O . MET A 1 90 ? 2.811 0.219 -3.972 1.00 97.38 90 MET A O 1
ATOM 717 N N . LYS A 1 91 ? 4.290 -1.058 -5.070 1.00 98.50 91 LYS A N 1
ATOM 718 C CA . LYS A 1 91 ? 4.225 -2.205 -4.153 1.00 98.50 91 LYS A CA 1
ATOM 719 C C . LYS A 1 91 ? 4.575 -1.802 -2.716 1.00 98.50 91 LYS A C 1
ATOM 721 O O . LYS A 1 91 ? 3.823 -2.117 -1.795 1.00 98.50 91 LYS A O 1
ATOM 726 N N . GLY A 1 92 ? 5.663 -1.051 -2.535 1.00 98.12 92 GLY A N 1
ATOM 727 C CA . GLY A 1 92 ? 6.051 -0.496 -1.236 1.00 98.12 92 GLY A CA 1
ATOM 728 C C . GLY A 1 92 ? 4.975 0.416 -0.639 1.00 98.12 92 GLY A C 1
ATOM 729 O O . GLY A 1 92 ? 4.617 0.254 0.524 1.00 98.12 92 GLY A O 1
ATOM 730 N N . ASP A 1 93 ? 4.384 1.308 -1.440 1.00 97.69 93 ASP A N 1
ATOM 731 C CA . ASP A 1 93 ? 3.295 2.191 -1.006 1.00 97.69 93 ASP A CA 1
ATOM 732 C C . ASP A 1 93 ? 2.079 1.406 -0.468 1.00 97.69 93 ASP A C 1
ATOM 734 O O . ASP A 1 93 ? 1.555 1.754 0.591 1.00 97.69 93 ASP A O 1
ATOM 738 N N . TYR A 1 94 ? 1.644 0.335 -1.144 1.00 98.19 94 TYR A N 1
ATOM 739 C CA . TYR A 1 94 ? 0.471 -0.444 -0.712 1.00 98.19 94 TYR A CA 1
ATOM 740 C C . TYR A 1 94 ? 0.742 -1.350 0.490 1.00 98.19 94 TYR A C 1
ATOM 742 O O . TYR A 1 94 ? -0.113 -1.442 1.373 1.00 98.19 94 TYR A O 1
ATOM 750 N N . HIS A 1 95 ? 1.932 -1.948 0.602 1.00 98.50 95 HIS A N 1
ATOM 751 C CA . HIS A 1 95 ? 2.320 -2.626 1.844 1.00 98.50 95 HIS A CA 1
ATOM 752 C C . HIS A 1 95 ? 2.424 -1.645 3.015 1.00 98.50 95 HIS A C 1
ATOM 754 O O . HIS A 1 95 ? 1.979 -1.954 4.121 1.00 98.50 95 HIS A O 1
ATOM 760 N N . ARG A 1 96 ? 2.918 -0.428 2.771 1.00 97.75 96 ARG A N 1
ATOM 761 C CA . ARG A 1 96 ? 2.985 0.613 3.798 1.00 97.75 96 ARG A CA 1
ATOM 762 C C . ARG A 1 96 ? 1.593 0.997 4.281 1.00 97.75 96 ARG A C 1
ATOM 764 O O . ARG A 1 96 ? 1.400 1.153 5.480 1.00 97.75 96 ARG A O 1
ATOM 771 N N . TYR A 1 97 ? 0.619 1.107 3.375 1.00 97.38 97 TYR A N 1
ATOM 772 C CA . TYR A 1 97 ? -0.775 1.358 3.748 1.00 97.38 97 TYR A CA 1
ATOM 773 C C . TYR A 1 97 ? -1.367 0.225 4.587 1.00 97.38 97 TYR A C 1
ATOM 775 O O . TYR A 1 97 ? -2.071 0.519 5.546 1.00 97.38 97 TYR A O 1
ATOM 783 N N . LEU A 1 98 ? -1.059 -1.043 4.288 1.00 97.88 98 LEU A N 1
ATOM 784 C CA . LEU A 1 98 ? -1.448 -2.167 5.152 1.00 97.88 98 LEU A CA 1
ATOM 785 C C . LEU A 1 98 ? -0.844 -2.018 6.559 1.00 97.88 98 LEU A C 1
ATOM 787 O O . LEU A 1 98 ? -1.544 -2.179 7.557 1.00 97.88 98 LEU A O 1
ATOM 791 N N . ALA A 1 99 ? 0.429 -1.631 6.653 1.00 97.31 99 ALA A N 1
ATOM 792 C CA . ALA A 1 99 ? 1.118 -1.461 7.933 1.00 97.31 99 ALA A CA 1
ATOM 793 C C . ALA A 1 99 ? 0.573 -0.298 8.795 1.00 97.31 99 ALA A C 1
ATOM 795 O O . ALA A 1 99 ? 0.880 -0.241 9.987 1.00 97.31 99 ALA A O 1
ATOM 796 N N . GLU A 1 100 ? -0.218 0.625 8.223 1.00 95.75 100 GLU A N 1
ATOM 797 C CA . GLU A 1 100 ? -0.849 1.730 8.966 1.00 95.75 100 GLU A CA 1
ATOM 798 C C . GLU A 1 100 ? -1.922 1.237 9.947 1.00 95.75 100 GLU A C 1
ATOM 800 O O . GLU A 1 100 ? -2.062 1.824 11.018 1.00 95.75 100 GLU A O 1
ATOM 805 N N . PHE A 1 101 ? -2.662 0.178 9.597 1.00 95.19 101 PHE A N 1
ATOM 806 C CA . PHE A 1 101 ? -3.829 -0.283 10.364 1.00 95.19 101 PHE A CA 1
ATOM 807 C C . PHE A 1 101 ? -3.756 -1.745 10.815 1.00 95.19 101 PHE A C 1
ATOM 809 O O . PHE A 1 101 ? -4.463 -2.136 11.742 1.00 95.19 101 PHE A O 1
ATOM 816 N N . LYS A 1 102 ? -2.896 -2.566 10.201 1.00 96.75 102 LYS A N 1
ATOM 817 C CA . LYS A 1 102 ? -2.643 -3.930 10.675 1.00 96.75 102 LYS A CA 1
ATOM 818 C C . LYS A 1 102 ? -1.949 -3.921 12.037 1.00 96.75 102 LYS A C 1
ATOM 820 O O . LYS A 1 102 ? -1.262 -2.968 12.409 1.00 96.75 102 LYS A O 1
ATOM 825 N N . THR A 1 103 ? -2.095 -5.012 12.781 1.00 95.19 103 THR A N 1
ATOM 826 C CA . THR A 1 103 ? -1.508 -5.185 14.117 1.00 95.19 103 THR A CA 1
ATOM 827 C C . THR A 1 103 ? -0.722 -6.496 14.202 1.00 95.19 103 THR A C 1
ATOM 829 O O . THR A 1 103 ? -0.750 -7.314 13.283 1.00 95.19 103 THR A O 1
ATOM 832 N N . GLY A 1 104 ? 0.047 -6.676 15.281 1.00 96.81 104 GLY A N 1
ATOM 833 C CA . GLY A 1 104 ? 0.780 -7.918 15.545 1.00 96.81 104 GLY A CA 1
ATOM 834 C C . GLY A 1 104 ? 1.700 -8.357 14.398 1.00 96.81 104 GLY A C 1
ATOM 835 O O . GLY A 1 104 ? 2.464 -7.552 13.861 1.00 96.81 104 GLY A O 1
ATOM 836 N N . ALA A 1 105 ? 1.621 -9.642 14.042 1.00 97.44 105 ALA A N 1
ATOM 837 C CA . ALA A 1 105 ? 2.425 -10.247 12.981 1.00 97.44 105 ALA A CA 1
ATOM 838 C C . ALA A 1 105 ? 2.135 -9.634 11.602 1.00 97.44 105 ALA A C 1
ATOM 840 O O . ALA A 1 105 ? 3.069 -9.267 10.900 1.00 97.44 105 ALA A O 1
ATOM 841 N N . GLU A 1 106 ? 0.863 -9.395 11.262 1.00 96.31 106 GLU A N 1
ATOM 842 C CA . GLU A 1 106 ? 0.494 -8.819 9.960 1.00 96.31 106 GLU A CA 1
ATOM 843 C C . GLU A 1 106 ? 1.121 -7.434 9.740 1.00 96.31 106 GLU A C 1
ATOM 845 O O . GLU A 1 106 ? 1.545 -7.101 8.633 1.00 96.31 106 GLU A O 1
ATOM 850 N N . ARG A 1 107 ? 1.223 -6.615 10.799 1.00 97.56 107 ARG A N 1
ATOM 851 C CA . ARG A 1 107 ? 1.904 -5.313 10.722 1.00 97.56 107 ARG A CA 1
ATOM 852 C C . ARG A 1 107 ? 3.392 -5.470 10.436 1.00 97.56 107 ARG A C 1
ATOM 854 O O . ARG A 1 107 ? 3.947 -4.694 9.659 1.00 97.56 107 ARG A O 1
ATOM 861 N N . LYS A 1 108 ? 4.035 -6.436 11.094 1.00 97.81 108 LYS A N 1
ATOM 862 C CA . LYS A 1 108 ? 5.460 -6.722 10.919 1.00 97.81 108 LYS A CA 1
ATOM 863 C C . LYS A 1 108 ? 5.732 -7.187 9.488 1.00 97.81 108 LYS A C 1
ATOM 865 O O . LYS A 1 108 ? 6.585 -6.602 8.828 1.00 97.81 108 LYS A O 1
ATOM 870 N N . ASP A 1 109 ? 4.942 -8.129 8.986 1.00 98.00 109 ASP A N 1
ATOM 871 C CA . ASP A 1 109 ? 5.081 -8.666 7.630 1.00 98.00 109 ASP A CA 1
ATOM 872 C C . ASP A 1 109 ? 4.861 -7.574 6.568 1.00 98.00 109 ASP A C 1
ATOM 874 O O . ASP A 1 109 ? 5.614 -7.466 5.595 1.00 98.00 109 ASP A O 1
ATOM 878 N N . ALA A 1 110 ? 3.871 -6.696 6.775 1.00 97.75 110 ALA A N 1
ATOM 879 C CA . ALA A 1 110 ? 3.630 -5.546 5.907 1.00 97.75 110 ALA A CA 1
ATOM 880 C C . ALA A 1 110 ? 4.797 -4.540 5.932 1.00 97.75 110 ALA A C 1
ATOM 882 O O . ALA A 1 110 ? 5.188 -4.017 4.884 1.00 97.75 110 ALA A O 1
ATOM 883 N N . ALA A 1 111 ? 5.391 -4.280 7.100 1.00 97.25 111 ALA A N 1
ATOM 884 C CA . ALA A 1 111 ? 6.547 -3.395 7.233 1.00 97.25 111 ALA A CA 1
ATOM 885 C C . ALA A 1 111 ? 7.805 -3.977 6.562 1.00 97.25 111 ALA A C 1
ATOM 887 O O . ALA A 1 111 ? 8.507 -3.263 5.844 1.00 97.25 111 ALA A O 1
ATOM 888 N N . GLU A 1 112 ? 8.065 -5.274 6.729 1.00 98.12 112 GLU A N 1
ATOM 889 C CA . GLU A 1 112 ? 9.174 -5.971 6.067 1.00 98.12 112 GLU A CA 1
ATOM 890 C C . GLU A 1 112 ? 8.999 -5.978 4.543 1.00 98.12 112 GLU A C 1
ATOM 892 O O . GLU A 1 112 ? 9.935 -5.658 3.806 1.00 98.12 112 GLU A O 1
ATOM 897 N N . SER A 1 113 ? 7.778 -6.234 4.066 1.00 98.12 113 SER A N 1
ATOM 898 C CA . SER A 1 113 ? 7.441 -6.186 2.638 1.00 98.12 113 SER A CA 1
ATOM 899 C C . SER A 1 113 ? 7.588 -4.777 2.054 1.00 98.12 113 SER A C 1
ATOM 901 O O . SER A 1 113 ? 8.104 -4.615 0.948 1.00 98.12 113 SER A O 1
ATOM 903 N 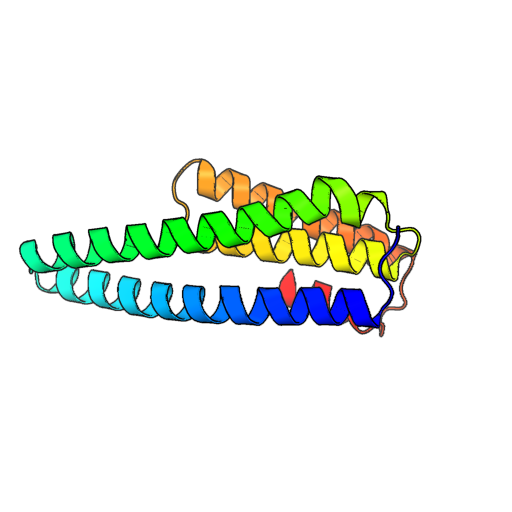N . THR A 1 114 ? 7.201 -3.744 2.814 1.00 98.06 114 THR A N 1
ATOM 904 C CA . THR A 1 114 ? 7.418 -2.331 2.452 1.00 98.06 114 THR A CA 1
ATOM 905 C C . THR A 1 114 ? 8.904 -2.046 2.259 1.00 98.06 114 THR A C 1
ATOM 907 O O . THR A 1 114 ? 9.312 -1.520 1.222 1.00 98.06 114 THR A O 1
ATOM 910 N N . LEU A 1 115 ? 9.718 -2.424 3.250 1.00 97.56 115 LEU A N 1
ATOM 911 C CA . LEU A 1 115 ? 11.160 -2.207 3.238 1.00 97.56 115 LEU A CA 1
ATOM 912 C C . LEU A 1 115 ? 11.826 -2.937 2.069 1.00 97.56 115 LEU A C 1
ATOM 914 O O . LEU A 1 115 ? 12.667 -2.357 1.385 1.00 97.56 115 LEU A O 1
ATOM 918 N N . SER A 1 116 ? 11.449 -4.194 1.836 1.00 98.19 116 SER A N 1
ATOM 919 C CA . SER A 1 116 ? 11.966 -5.000 0.732 1.00 98.19 116 SER A CA 1
ATOM 920 C C . SER A 1 116 ? 11.659 -4.354 -0.621 1.00 98.19 116 SER A C 1
ATOM 922 O O . SER A 1 116 ? 12.580 -4.108 -1.399 1.00 98.19 116 SER A O 1
ATOM 924 N N . ALA A 1 117 ? 10.398 -3.986 -0.869 1.00 98.25 117 ALA A N 1
ATOM 925 C CA . ALA A 1 117 ? 9.982 -3.394 -2.137 1.00 98.25 117 ALA A CA 1
ATOM 926 C C . ALA A 1 117 ? 10.675 -2.050 -2.415 1.00 98.25 117 ALA A C 1
ATOM 928 O O . ALA A 1 117 ? 11.165 -1.828 -3.525 1.00 98.25 117 ALA A O 1
ATOM 929 N N . TYR A 1 118 ? 10.771 -1.169 -1.414 1.00 98.12 118 TYR A N 1
ATOM 930 C CA . TYR A 1 118 ? 11.463 0.109 -1.585 1.00 98.12 118 TYR A CA 1
ATOM 931 C C . TYR A 1 118 ? 12.972 -0.038 -1.755 1.00 98.12 118 TYR A C 1
ATOM 933 O O . TYR A 1 118 ? 13.539 0.685 -2.571 1.00 98.12 118 TYR A O 1
ATOM 941 N N . LYS A 1 119 ? 13.624 -0.981 -1.063 1.00 97.88 119 LYS A N 1
ATOM 942 C CA . LYS A 1 119 ? 15.048 -1.274 -1.291 1.00 97.88 119 LYS A CA 1
ATOM 943 C C . LYS A 1 119 ? 15.294 -1.750 -2.717 1.00 97.88 119 LYS A C 1
ATOM 945 O O . LYS A 1 119 ? 16.121 -1.166 -3.405 1.00 97.88 119 LYS A O 1
ATOM 950 N N . SER A 1 120 ? 14.509 -2.713 -3.202 1.00 97.75 120 SER A N 1
ATOM 951 C CA . SER A 1 120 ? 14.617 -3.174 -4.590 1.00 97.75 120 SER A CA 1
ATOM 952 C C . SER A 1 120 ? 14.375 -2.042 -5.594 1.00 97.75 120 SER A C 1
ATOM 954 O O . SER A 1 120 ? 15.094 -1.936 -6.585 1.00 97.75 120 SER A O 1
ATOM 956 N N . ALA A 1 121 ? 13.407 -1.155 -5.332 1.00 97.88 121 ALA A N 1
ATOM 957 C CA . ALA A 1 121 ? 13.192 0.031 -6.159 1.00 97.88 121 ALA A CA 1
ATOM 958 C C . ALA A 1 121 ? 14.400 0.985 -6.120 1.00 97.88 121 ALA A C 1
ATOM 960 O O . ALA A 1 121 ? 14.773 1.542 -7.149 1.00 97.88 121 ALA A O 1
ATOM 961 N N . GLN A 1 122 ? 15.017 1.171 -4.951 1.00 97.44 122 GLN A N 1
ATOM 962 C CA . GLN A 1 122 ? 16.144 2.080 -4.749 1.00 97.44 122 GLN A CA 1
ATOM 963 C C . GLN A 1 122 ? 17.410 1.581 -5.445 1.00 97.44 122 GLN A C 1
ATOM 965 O O . GLN A 1 122 ? 18.113 2.385 -6.056 1.00 97.44 122 GLN A O 1
ATOM 970 N N . ASP A 1 123 ? 17.677 0.278 -5.393 1.00 97.62 123 ASP A N 1
ATOM 971 C CA . ASP A 1 123 ? 18.837 -0.342 -6.038 1.00 97.62 123 ASP A CA 1
ATOM 972 C C . ASP 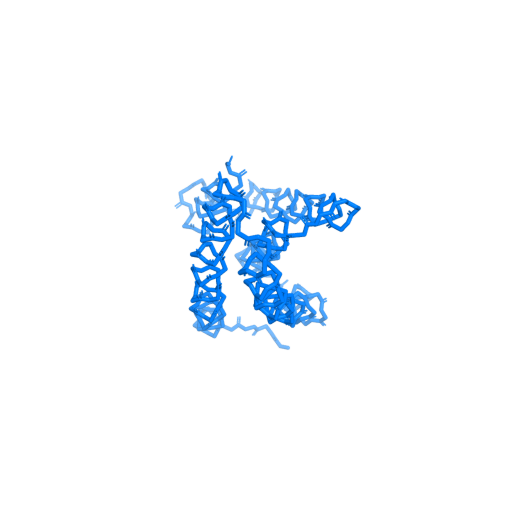A 1 123 ? 18.776 -0.172 -7.564 1.00 97.62 123 ASP A C 1
ATOM 974 O O . ASP A 1 123 ? 19.749 0.262 -8.190 1.00 97.62 123 ASP A O 1
ATOM 978 N N . ILE A 1 124 ? 17.601 -0.402 -8.160 1.00 97.50 124 ILE A N 1
ATOM 979 C CA . ILE A 1 124 ? 17.373 -0.169 -9.595 1.00 97.50 124 ILE A CA 1
ATOM 980 C C . ILE A 1 124 ? 17.431 1.333 -9.906 1.00 97.50 124 ILE A C 1
ATOM 982 O O . ILE A 1 124 ? 18.087 1.749 -10.855 1.00 97.50 124 ILE A O 1
ATOM 986 N N . ALA A 1 125 ? 16.814 2.188 -9.087 1.00 97.44 125 ALA A N 1
ATOM 987 C CA . ALA A 1 125 ? 16.835 3.632 -9.318 1.00 97.44 125 ALA A CA 1
ATOM 988 C C . ALA A 1 125 ? 18.247 4.235 -9.227 1.00 97.44 125 ALA A C 1
ATOM 990 O O . ALA A 1 125 ? 18.551 5.202 -9.920 1.00 97.44 125 ALA A O 1
ATOM 991 N N . ASN A 1 126 ? 19.115 3.687 -8.376 1.00 96.25 126 ASN A N 1
ATOM 992 C CA . ASN A 1 126 ? 20.497 4.139 -8.239 1.00 96.25 126 ASN A CA 1
ATOM 993 C C . ASN A 1 126 ? 21.367 3.766 -9.442 1.00 96.25 126 ASN A C 1
ATOM 995 O O . ASN A 1 126 ? 22.313 4.494 -9.737 1.00 96.25 126 ASN A O 1
ATOM 999 N N . THR A 1 127 ? 21.055 2.652 -10.104 1.00 96.81 127 THR A N 1
ATOM 1000 C CA . THR A 1 127 ? 21.830 2.105 -11.223 1.00 96.81 127 THR A CA 1
ATOM 1001 C C . THR A 1 127 ? 21.311 2.573 -12.579 1.00 96.81 127 THR A C 1
ATOM 1003 O O . THR A 1 127 ? 22.111 2.895 -13.452 1.00 96.81 127 THR A O 1
ATOM 1006 N N . GLU A 1 128 ? 19.990 2.660 -12.751 1.00 96.88 128 GLU A N 1
ATOM 1007 C CA . GLU A 1 128 ? 19.356 2.898 -14.053 1.00 96.88 128 GLU A CA 1
ATOM 1008 C C . GLU A 1 128 ? 18.799 4.323 -14.231 1.00 96.8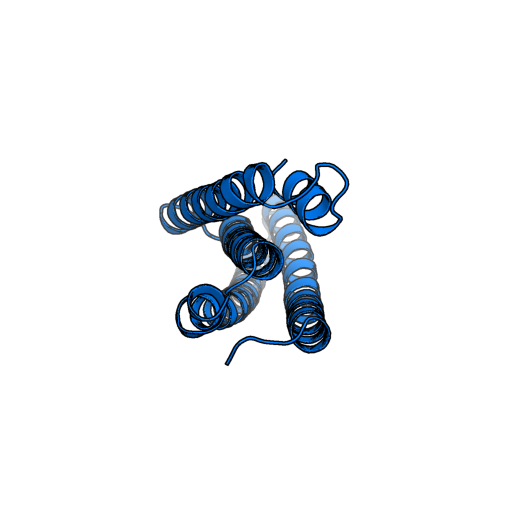8 128 GLU A C 1
ATOM 1010 O O . GLU A 1 128 ? 18.552 4.726 -15.365 1.00 96.88 128 GLU A O 1
ATOM 1015 N N . LEU A 1 129 ? 18.610 5.110 -13.157 1.00 96.06 129 LEU A N 1
ATOM 1016 C CA . LEU A 1 129 ? 17.968 6.436 -13.229 1.00 96.06 129 LEU A CA 1
ATOM 1017 C C . LEU A 1 129 ? 18.886 7.575 -12.749 1.00 96.06 129 LEU A C 1
ATOM 1019 O O . LEU A 1 129 ? 19.532 7.449 -11.704 1.00 96.06 129 LEU A O 1
ATOM 1023 N N . PRO A 1 130 ? 18.902 8.747 -13.418 1.00 96.06 130 PRO A N 1
ATOM 1024 C CA . PRO A 1 130 ? 19.672 9.891 -12.944 1.00 96.06 130 PRO A CA 1
ATOM 1025 C C . PRO A 1 130 ? 19.124 10.420 -11.602 1.00 96.06 130 PRO A C 1
ATOM 1027 O O . PRO A 1 130 ? 17.929 10.291 -11.326 1.00 96.06 130 PRO A O 1
ATOM 1030 N N . PRO A 1 131 ? 19.953 11.062 -10.758 1.00 94.88 131 PRO A N 1
ATOM 1031 C CA . PRO A 1 131 ? 19.521 11.583 -9.454 1.00 94.88 131 PRO A CA 1
ATOM 1032 C C . PRO A 1 131 ? 18.348 12.575 -9.512 1.00 94.88 131 PRO A C 1
ATOM 1034 O O . PRO A 1 131 ? 17.581 12.675 -8.560 1.00 94.88 13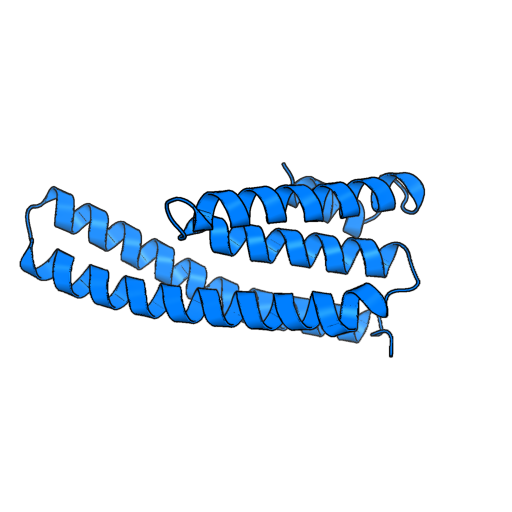1 PRO A O 1
ATOM 1037 N N . THR A 1 132 ? 18.185 13.288 -10.629 1.00 95.56 132 THR A N 1
ATOM 1038 C CA . THR A 1 132 ? 17.102 14.256 -10.866 1.00 95.56 132 THR A CA 1
ATOM 1039 C C . THR A 1 132 ? 15.833 13.628 -11.450 1.00 95.56 132 THR A C 1
ATOM 1041 O O . THR A 1 132 ? 14.867 14.339 -11.722 1.00 95.56 132 THR A O 1
ATOM 1044 N N . HIS A 1 133 ? 15.808 12.307 -11.658 1.00 94.75 133 HIS A N 1
ATOM 1045 C CA . HIS A 1 133 ? 14.666 11.636 -12.266 1.00 94.75 133 HIS A CA 1
ATOM 1046 C C . HIS A 1 133 ? 13.414 11.725 -11.369 1.00 94.75 133 HIS A C 1
ATOM 1048 O O . HIS A 1 133 ? 13.489 11.331 -10.199 1.00 94.75 133 HIS A O 1
ATOM 1054 N N . PRO A 1 134 ? 12.238 12.145 -11.879 1.00 93.50 134 PRO A N 1
ATOM 1055 C CA . PRO A 1 134 ? 11.038 12.335 -11.057 1.00 93.50 134 PRO A CA 1
ATOM 1056 C C . PRO A 1 134 ? 10.598 11.087 -10.281 1.00 93.50 134 PRO A C 1
ATOM 1058 O O . PRO A 1 134 ? 10.188 11.188 -9.126 1.00 93.50 134 PRO A O 1
ATOM 1061 N N . ILE A 1 135 ? 10.720 9.893 -10.879 1.00 92.56 135 ILE A N 1
ATOM 1062 C CA . ILE A 1 135 ? 10.360 8.629 -10.210 1.00 92.56 135 ILE A CA 1
ATOM 1063 C C . ILE A 1 135 ? 11.321 8.334 -9.050 1.00 92.56 135 ILE A C 1
ATOM 1065 O O . ILE A 1 135 ? 10.877 7.902 -7.987 1.00 92.56 135 ILE A O 1
ATOM 1069 N N . ARG A 1 136 ? 12.620 8.614 -9.221 1.00 95.44 136 ARG A N 1
ATOM 1070 C CA . ARG A 1 136 ? 13.641 8.411 -8.182 1.00 95.44 136 ARG A CA 1
ATOM 1071 C C . ARG A 1 136 ? 13.443 9.378 -7.017 1.00 95.44 136 ARG A C 1
ATOM 1073 O O . ARG A 1 136 ? 13.485 8.955 -5.866 1.00 95.44 136 ARG A O 1
ATOM 1080 N N . LEU A 1 137 ? 13.152 10.646 -7.309 1.00 94.19 137 LEU A N 1
ATOM 1081 C CA . LEU A 1 137 ? 12.806 11.641 -6.290 1.00 94.19 137 LEU A CA 1
ATOM 1082 C C . LEU A 1 137 ? 11.528 11.249 -5.537 1.00 94.19 137 LEU A C 1
ATOM 1084 O O . LEU A 1 137 ? 11.491 11.287 -4.309 1.00 94.19 137 LEU A O 1
ATOM 1088 N N . GLY A 1 138 ? 10.498 10.804 -6.262 1.00 91.75 138 GLY A N 1
ATOM 1089 C CA . GLY A 1 138 ? 9.254 10.328 -5.660 1.00 91.75 138 GLY A CA 1
ATOM 1090 C C . GLY A 1 138 ? 9.430 9.064 -4.813 1.00 91.75 138 GLY A C 1
ATOM 1091 O O . GLY A 1 138 ? 8.719 8.894 -3.827 1.00 91.75 138 GLY A O 1
ATOM 1092 N N . LEU A 1 139 ? 10.351 8.166 -5.179 1.00 93.50 139 LEU A N 1
ATOM 1093 C CA . LEU A 1 139 ? 10.726 7.016 -4.354 1.00 93.50 139 LEU A CA 1
ATOM 1094 C C . LEU A 1 139 ? 11.389 7.474 -3.053 1.00 93.50 139 LEU A C 1
ATOM 1096 O O . LEU A 1 139 ? 10.945 7.059 -1.987 1.00 93.50 139 LEU A O 1
ATOM 1100 N N . ALA A 1 140 ? 12.392 8.351 -3.138 1.00 92.00 140 ALA A N 1
ATOM 1101 C CA . ALA A 1 140 ? 13.108 8.856 -1.969 1.00 92.00 140 ALA A CA 1
ATOM 1102 C C . ALA A 1 140 ? 12.163 9.545 -0.969 1.00 92.00 140 ALA A C 1
ATOM 1104 O O . ALA A 1 140 ? 12.245 9.281 0.225 1.00 92.00 140 ALA A O 1
ATOM 1105 N N . LEU A 1 141 ? 11.212 10.348 -1.462 1.00 91.94 141 LEU A N 1
ATOM 1106 C CA . LEU A 1 141 ? 10.183 10.996 -0.639 1.00 91.94 141 LEU A CA 1
ATOM 1107 C C . LEU A 1 141 ? 9.264 10.000 0.088 1.00 91.94 141 LEU A C 1
ATOM 1109 O O . LEU A 1 141 ? 8.772 10.290 1.171 1.00 91.94 141 LEU A O 1
ATOM 1113 N N . ASN A 1 142 ? 8.979 8.848 -0.521 1.00 85.75 142 ASN A N 1
ATOM 1114 C CA . ASN A 1 142 ? 8.053 7.863 0.043 1.00 85.75 142 ASN A CA 1
ATOM 1115 C C . ASN A 1 142 ? 8.738 6.817 0.931 1.00 85.75 142 ASN A C 1
ATOM 1117 O O . ASN A 1 142 ? 8.035 6.091 1.642 1.00 85.75 142 ASN A O 1
ATOM 1121 N N . PHE A 1 143 ? 10.063 6.695 0.830 1.00 85.31 143 PHE A N 1
ATOM 1122 C CA . PHE A 1 143 ? 10.869 5.758 1.607 1.00 85.31 143 PHE A CA 1
ATOM 1123 C C . PHE A 1 143 ? 11.516 6.408 2.844 1.00 85.31 143 PHE A C 1
ATOM 1125 O O . PHE A 1 143 ? 11.889 5.688 3.768 1.00 85.31 143 PHE A O 1
ATOM 1132 N N . SER A 1 144 ? 11.630 7.741 2.875 1.00 72.38 144 SER A N 1
ATOM 1133 C CA . SER A 1 144 ? 12.017 8.499 4.076 1.00 72.38 144 SER A CA 1
ATOM 1134 C C . SER A 1 144 ? 11.026 8.306 5.218 1.00 72.38 144 SER A C 1
ATOM 1136 O O . SER A 1 144 ? 11.490 8.132 6.363 1.00 72.38 144 SER A O 1
#

Foldseek 3Di:
DEDDPVRLVVVVVVLCVVLVVLLVVLVVLVVVLVVCVVVVVVVVNVVSVVVSVVSLVVLVVSLVVLLCCLVVPQCVPDDALLSNLSSLLVQLVSLVSNLVPDDDPSNVVSNVSNVVSLVSSQVSCVVRHDCPDPSNVVSVVSND

Organism: Robinia pseudoacacia (NCBI:txid35938)